Protein AF-A0A6B3GQ22-F1 (afdb_monomer_lite)

Radius of gyration: 15.63 Å; chains: 1; bounding box: 38×33×44 Å

Foldseek 3Di:
DLLLLLVCLVVVHDSQVLCCQLVQDVDRPDDRPLCVQLDDDLVSLVSNCVSSVHDSVVSVQSHNLVCCVVQVVSDPVSPPPPPPVCVVVVVVFWQSPDFADDPVQQCQPVDPSCVRRGHDDDSCRRGPVCNADPVVRD

Secondary structure (DSSP, 8-state):
-HHHHHHHHHTT--HHHHHHHTTSSSSTTSPPPTHHHH---HHHHHHHHHHTT--HHHHHTTSSGGGTTTSGGG-GGG-TTS-THHHH-GGGT--SS-----HHHHHTTTSHHHHHH-PPPPGGGGSTT--S-TTTT-

Sequence (138 aa):
MGLLLRLARHTGSSPAAIAVRMGLADRVGVHVPTGSLLALPRRKLAEAAHVAGLSLPAME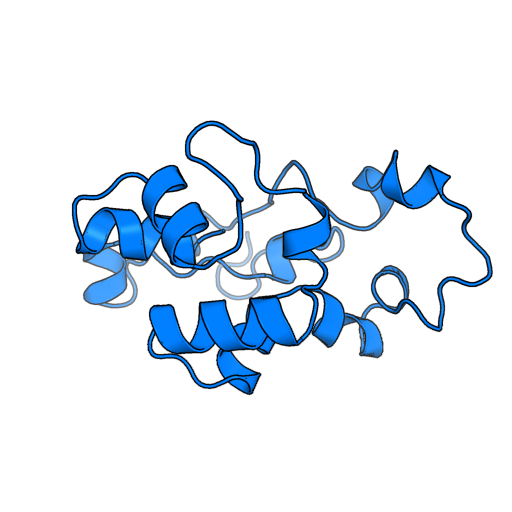NLLLAPLGERYGPLNQQHAPWYGPQLLTHPRRWVHLRSTQFCECCLAGKDNPLGAELGGSWKRHWHLPVVFACVDHRR

Structure (mmCIF, N/CA/C/O backbone):
data_AF-A0A6B3GQ22-F1
#
_entry.id   AF-A0A6B3GQ22-F1
#
loop_
_atom_site.group_PDB
_atom_site.id
_atom_site.type_symbol
_atom_site.label_atom_id
_atom_site.label_alt_id
_atom_site.label_comp_id
_atom_site.label_asym_id
_atom_site.label_entity_id
_atom_site.label_seq_id
_atom_site.pdbx_PDB_ins_code
_atom_site.Cartn_x
_atom_site.Cartn_y
_atom_site.Cartn_z
_atom_site.occupancy
_atom_site.B_iso_or_equiv
_atom_site.auth_seq_id
_atom_site.auth_comp_id
_atom_site.auth_asym_id
_atom_site.auth_atom_id
_atom_site.pdbx_PDB_model_num
ATOM 1 N N . MET A 1 1 ? -0.246 2.316 1.240 1.00 65.69 1 MET A N 1
ATOM 2 C CA . MET A 1 1 ? -0.875 3.561 1.742 1.00 65.69 1 MET A CA 1
ATOM 3 C C . MET A 1 1 ? -1.382 3.44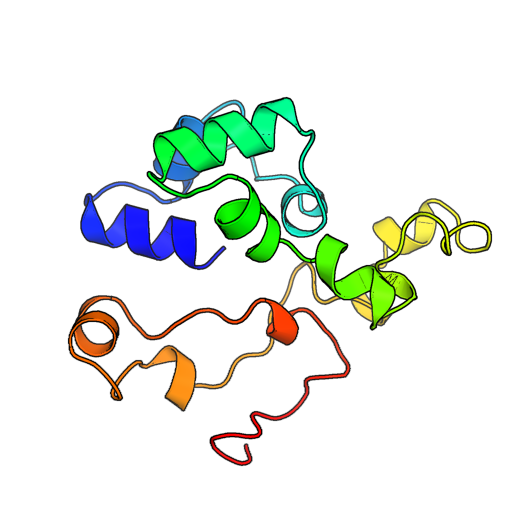5 3.180 1.00 65.69 1 MET A C 1
ATOM 5 O O . MET A 1 1 ? -1.043 4.303 3.981 1.00 65.69 1 MET A O 1
ATOM 9 N N . GLY A 1 2 ? -2.114 2.388 3.557 1.00 82.19 2 GLY A N 1
ATOM 10 C CA . GLY A 1 2 ? -2.660 2.279 4.921 1.00 82.19 2 GLY A CA 1
ATOM 11 C C . GLY A 1 2 ? -1.641 2.268 6.068 1.00 82.19 2 GLY A C 1
ATOM 12 O O . GLY A 1 2 ? -1.918 2.858 7.105 1.00 82.19 2 GLY A O 1
ATOM 13 N N . LEU A 1 3 ? -0.446 1.687 5.883 1.00 84.81 3 LEU A N 1
ATOM 14 C CA . LEU A 1 3 ? 0.620 1.753 6.896 1.00 84.81 3 LEU A CA 1
ATOM 15 C C . LEU A 1 3 ? 1.014 3.205 7.222 1.00 84.81 3 LEU A C 1
ATOM 17 O O . LEU A 1 3 ? 1.090 3.561 8.390 1.00 84.81 3 LEU A O 1
ATOM 21 N N . LEU A 1 4 ? 1.198 4.054 6.202 1.00 86.56 4 LEU A N 1
ATOM 22 C CA . LEU A 1 4 ? 1.560 5.466 6.384 1.00 86.56 4 LEU A CA 1
ATOM 23 C C . LEU A 1 4 ? 0.502 6.227 7.181 1.00 86.56 4 LEU A C 1
ATOM 25 O O . LEU A 1 4 ? 0.846 7.008 8.060 1.00 86.56 4 LEU A O 1
ATOM 29 N N . LEU A 1 5 ? -0.777 5.983 6.885 1.00 85.56 5 LEU A N 1
ATOM 30 C CA . LEU A 1 5 ? -1.892 6.627 7.580 1.00 85.56 5 LEU A CA 1
ATOM 31 C C . LEU A 1 5 ? -1.976 6.184 9.044 1.00 85.56 5 LEU A C 1
ATOM 33 O O . LEU A 1 5 ? -2.167 7.019 9.924 1.00 85.56 5 LEU A O 1
ATOM 37 N N . ARG A 1 6 ? -1.780 4.889 9.314 1.00 87.56 6 ARG A N 1
ATOM 38 C CA . ARG A 1 6 ? -1.779 4.350 10.680 1.00 87.56 6 ARG A CA 1
ATOM 39 C C . ARG A 1 6 ? -0.599 4.852 11.499 1.00 87.56 6 ARG A C 1
ATOM 41 O O . ARG A 1 6 ? -0.801 5.275 12.629 1.00 87.56 6 ARG A O 1
ATOM 48 N N . LEU A 1 7 ? 0.603 4.858 10.924 1.00 88.00 7 LEU A N 1
ATOM 49 C CA . LEU A 1 7 ? 1.785 5.414 11.581 1.00 88.00 7 LEU A CA 1
ATOM 50 C C . LEU A 1 7 ? 1.595 6.904 11.865 1.00 88.00 7 LEU A C 1
ATOM 52 O O . LEU A 1 7 ? 1.799 7.330 12.991 1.00 88.00 7 LEU A O 1
ATOM 56 N N . ALA A 1 8 ? 1.119 7.674 10.886 1.00 88.88 8 ALA A N 1
ATOM 57 C CA . ALA A 1 8 ? 0.814 9.091 11.062 1.00 88.88 8 ALA A CA 1
ATOM 58 C C . ALA A 1 8 ? -0.177 9.332 12.211 1.00 88.88 8 ALA A C 1
ATOM 60 O O . ALA A 1 8 ? 0.068 10.182 13.066 1.00 88.88 8 ALA A O 1
ATOM 61 N N . ARG A 1 9 ? -1.259 8.543 12.267 1.00 87.75 9 ARG A N 1
ATOM 62 C CA . ARG A 1 9 ? -2.250 8.610 13.347 1.00 87.7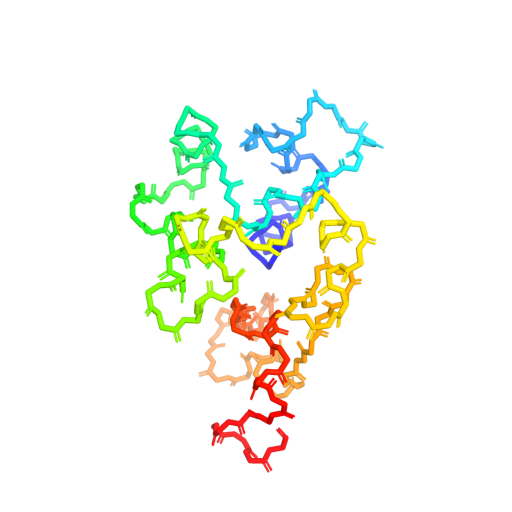5 9 ARG A CA 1
ATOM 63 C C . ARG A 1 9 ? -1.645 8.253 14.703 1.00 87.75 9 ARG A C 1
ATOM 65 O O . ARG A 1 9 ? -1.867 8.985 15.659 1.00 87.75 9 ARG A O 1
ATOM 72 N N . HIS A 1 10 ? -0.884 7.165 14.773 1.00 85.75 10 HIS A N 1
ATOM 73 C CA . HIS A 1 10 ? -0.284 6.676 16.013 1.00 85.75 10 HIS A CA 1
ATOM 74 C C . HIS A 1 10 ? 0.790 7.627 16.563 1.00 85.75 10 HIS A C 1
ATOM 76 O O . HIS A 1 10 ? 0.864 7.842 17.766 1.00 85.75 10 HIS A O 1
ATOM 82 N N . THR A 1 11 ? 1.592 8.250 15.694 1.00 87.88 11 THR A N 1
ATOM 83 C CA . THR A 1 11 ? 2.673 9.164 16.097 1.00 87.88 11 THR A CA 1
ATOM 84 C C . THR A 1 11 ? 2.262 10.641 16.090 1.00 87.88 11 THR A C 1
ATOM 86 O O . THR A 1 11 ? 3.134 11.508 16.167 1.00 87.88 11 THR A O 1
ATOM 89 N N . GLY A 1 12 ? 0.979 10.959 15.871 1.00 88.38 12 GLY A N 1
ATOM 90 C CA . GLY A 1 12 ? 0.489 12.340 15.746 1.00 88.38 12 GLY A CA 1
ATOM 91 C C . GLY A 1 12 ? 1.180 13.169 14.649 1.00 88.38 12 GLY A C 1
ATOM 92 O O . GLY A 1 12 ? 1.271 14.388 14.756 1.00 88.38 12 GLY A O 1
ATOM 93 N N . SER A 1 13 ? 1.728 12.523 13.615 1.00 90.44 13 SER A N 1
ATOM 94 C CA . SER A 1 13 ? 2.472 13.170 12.521 1.00 90.44 13 SER A CA 1
ATOM 95 C C . SER A 1 13 ? 1.635 13.234 11.240 1.00 90.44 13 SER A C 1
ATOM 97 O O . SER A 1 13 ? 0.624 12.552 11.111 1.00 90.44 13 SER A O 1
ATOM 99 N N . SER A 1 14 ? 2.058 14.017 10.243 1.00 90.19 14 SER A N 1
ATOM 100 C CA . SER A 1 14 ? 1.395 13.997 8.933 1.00 90.19 14 SER A CA 1
ATOM 101 C C . SER A 1 14 ? 1.834 12.780 8.098 1.00 90.19 14 SER A C 1
ATOM 103 O O . SER A 1 14 ? 3.006 12.391 8.150 1.00 90.19 14 SER A O 1
ATOM 105 N N . PRO A 1 15 ? 0.954 12.195 7.260 1.00 86.50 15 PRO A N 1
ATOM 106 C CA . PRO A 1 15 ? 1.333 11.099 6.362 1.00 86.50 15 PRO A CA 1
ATOM 107 C C . PRO A 1 15 ? 2.493 11.453 5.425 1.00 86.50 15 PRO A C 1
ATOM 109 O O . PRO A 1 15 ? 3.329 10.602 5.132 1.00 86.50 15 PRO A O 1
ATOM 112 N N . ALA A 1 16 ? 2.579 12.716 4.994 1.00 87.69 16 ALA A N 1
ATOM 113 C CA . ALA A 1 16 ? 3.682 13.207 4.176 1.00 87.69 16 ALA A CA 1
ATOM 114 C C . ALA A 1 16 ? 5.017 13.189 4.940 1.00 87.69 16 ALA A C 1
ATOM 116 O O . ALA A 1 16 ? 6.028 12.769 4.383 1.00 87.69 16 ALA A O 1
ATOM 117 N N . ALA A 1 17 ? 5.025 13.579 6.219 1.00 89.31 17 ALA A N 1
ATOM 118 C CA . ALA A 1 17 ? 6.223 13.508 7.053 1.00 89.31 17 ALA A CA 1
ATOM 119 C C . ALA A 1 17 ? 6.671 12.056 7.282 1.00 89.31 17 ALA A C 1
ATOM 121 O O . ALA A 1 17 ? 7.863 11.764 7.199 1.00 89.31 17 ALA A O 1
ATOM 122 N N . ILE A 1 18 ? 5.728 11.134 7.507 1.00 89.94 18 ILE A N 1
ATOM 123 C CA . ILE A 1 18 ? 6.044 9.702 7.618 1.00 89.94 18 ILE A CA 1
ATOM 124 C C . ILE A 1 18 ? 6.605 9.159 6.299 1.00 89.94 18 ILE A C 1
ATOM 126 O O . ILE A 1 18 ? 7.605 8.448 6.316 1.00 89.94 18 ILE A O 1
ATOM 130 N N . ALA A 1 19 ? 6.024 9.526 5.154 1.00 88.81 19 ALA A N 1
ATOM 131 C CA . ALA A 1 19 ? 6.517 9.088 3.849 1.00 88.81 19 ALA A CA 1
ATOM 132 C C . ALA A 1 19 ? 7.965 9.535 3.587 1.00 88.81 19 ALA A C 1
ATOM 134 O O . ALA A 1 19 ? 8.753 8.751 3.061 1.00 88.81 19 ALA A O 1
ATOM 135 N N . VAL A 1 20 ? 8.326 10.758 3.991 1.00 89.62 20 VAL A N 1
ATOM 136 C CA . VAL A 1 20 ? 9.711 11.254 3.912 1.00 89.62 20 VAL A CA 1
ATOM 137 C C . VAL A 1 20 ? 10.628 10.482 4.854 1.00 89.62 20 VAL A C 1
ATOM 139 O O . VAL A 1 20 ? 11.673 10.010 4.421 1.00 89.62 20 VAL A O 1
ATOM 142 N N . ARG A 1 21 ? 10.224 10.279 6.116 1.00 89.00 21 ARG A N 1
ATOM 143 C CA . ARG A 1 21 ? 11.009 9.493 7.088 1.00 89.00 21 ARG A CA 1
ATOM 144 C C . ARG A 1 21 ? 11.255 8.059 6.620 1.00 89.00 21 ARG A C 1
ATOM 146 O O . ARG A 1 21 ? 12.297 7.502 6.919 1.00 89.00 21 ARG A O 1
ATOM 153 N N . MET A 1 22 ? 10.314 7.476 5.880 1.00 87.69 22 MET A N 1
ATOM 154 C CA . MET A 1 22 ? 10.442 6.139 5.295 1.00 87.69 22 MET A CA 1
ATOM 155 C C . MET A 1 22 ? 11.203 6.116 3.954 1.00 87.69 22 MET A C 1
ATOM 157 O O . MET A 1 22 ? 11.250 5.070 3.312 1.00 87.69 22 MET A O 1
ATOM 161 N N . GLY A 1 23 ? 11.737 7.246 3.475 1.00 86.19 23 GLY A N 1
ATOM 162 C CA . GLY A 1 23 ? 12.464 7.321 2.199 1.00 86.19 23 GLY A CA 1
ATOM 163 C C . GLY A 1 23 ? 11.585 7.155 0.946 1.00 86.19 23 GLY A C 1
ATOM 164 O O . GLY A 1 23 ? 12.088 6.925 -0.160 1.00 86.19 23 GLY A O 1
ATOM 165 N N . LEU A 1 24 ? 10.257 7.263 1.089 1.00 84.25 24 LEU A N 1
ATOM 166 C CA . LEU A 1 24 ? 9.289 7.109 -0.008 1.00 84.25 24 LEU A CA 1
ATOM 167 C C . LEU A 1 24 ? 9.087 8.398 -0.815 1.00 84.25 24 LEU A C 1
ATOM 169 O O . LEU A 1 24 ? 8.644 8.339 -1.964 1.00 84.25 24 LEU A O 1
ATOM 173 N N . ALA A 1 25 ? 9.409 9.546 -0.222 1.00 83.62 25 ALA A N 1
ATOM 174 C CA . ALA A 1 25 ? 9.419 10.857 -0.857 1.00 83.62 25 ALA A CA 1
ATOM 175 C C . ALA A 1 25 ? 10.664 11.628 -0.411 1.00 83.62 25 ALA A C 1
ATOM 177 O O . ALA A 1 25 ? 11.085 11.505 0.735 1.00 83.62 25 ALA A O 1
ATOM 178 N N . ASP A 1 26 ? 11.224 12.450 -1.297 1.00 80.19 26 ASP A N 1
ATOM 179 C CA . ASP A 1 26 ? 12.466 13.174 -0.996 1.00 80.19 26 ASP A CA 1
ATOM 180 C C . ASP A 1 26 ? 12.226 14.393 -0.084 1.00 80.19 26 ASP A C 1
ATOM 182 O O . ASP A 1 26 ? 13.128 14.846 0.613 1.00 80.19 26 ASP A O 1
ATOM 186 N N . ARG A 1 27 ? 11.002 14.942 -0.080 1.00 78.19 27 ARG A N 1
ATOM 187 C CA . ARG A 1 27 ? 10.607 16.088 0.756 1.00 78.19 27 ARG A CA 1
ATOM 188 C C . ARG A 1 27 ? 9.101 16.140 0.994 1.00 78.19 27 ARG A C 1
ATOM 190 O O . ARG A 1 27 ? 8.311 15.611 0.209 1.00 78.19 27 ARG A O 1
ATOM 197 N N . VAL A 1 28 ? 8.703 16.823 2.067 1.00 75.75 28 VAL A N 1
ATOM 198 C CA . VAL A 1 28 ? 7.290 17.045 2.405 1.00 75.75 28 VAL A CA 1
ATOM 199 C C . VAL A 1 28 ? 6.644 17.894 1.306 1.00 75.75 28 VAL A C 1
ATOM 201 O O . VAL A 1 28 ? 7.237 18.859 0.835 1.00 75.75 28 VAL A O 1
ATOM 204 N N . GLY A 1 29 ? 5.442 17.514 0.868 1.00 67.12 29 GLY A N 1
ATOM 205 C CA . GLY A 1 29 ? 4.727 18.183 -0.227 1.00 67.12 29 GLY A CA 1
ATOM 206 C C . GLY A 1 29 ? 5.030 17.630 -1.625 1.00 67.12 29 GLY A C 1
ATOM 207 O O . GLY A 1 29 ? 4.311 17.958 -2.564 1.00 67.12 29 GLY A O 1
ATOM 208 N N . VAL A 1 30 ? 6.023 16.743 -1.778 1.00 70.19 30 VAL A N 1
ATOM 209 C CA . VAL A 1 30 ? 6.195 15.966 -3.017 1.00 70.19 30 VAL A CA 1
ATOM 210 C C . VAL A 1 30 ? 5.290 14.739 -2.983 1.00 70.19 30 VAL A C 1
ATOM 212 O O . VAL A 1 30 ? 5.269 13.978 -2.016 1.00 70.19 30 VAL A O 1
ATOM 215 N N . HIS A 1 31 ? 4.534 14.546 -4.063 1.00 70.75 31 HIS A N 1
ATOM 216 C CA . HIS A 1 31 ? 3.660 13.393 -4.226 1.00 70.75 31 HIS A CA 1
ATOM 217 C C . HIS A 1 31 ? 4.488 12.102 -4.301 1.00 70.75 31 HIS A C 1
ATOM 219 O O . HIS A 1 31 ? 5.393 11.989 -5.128 1.00 70.75 31 HIS A O 1
ATOM 225 N N . VAL A 1 32 ? 4.148 11.101 -3.482 1.00 73.75 32 VAL A N 1
ATOM 226 C CA . VAL A 1 32 ? 4.767 9.768 -3.564 1.00 73.75 32 VAL A CA 1
ATOM 227 C C . VAL A 1 32 ? 4.458 9.180 -4.944 1.00 73.75 32 VAL A C 1
ATOM 229 O O . VAL A 1 32 ? 3.278 9.043 -5.280 1.00 73.75 32 VAL A O 1
ATOM 232 N N . PRO A 1 33 ? 5.460 8.843 -5.773 1.00 73.94 33 PRO A N 1
ATOM 233 C CA . PRO A 1 33 ? 5.209 8.315 -7.106 1.00 73.94 33 PRO A CA 1
ATOM 234 C C . PRO A 1 33 ? 4.287 7.103 -7.045 1.00 73.94 33 PRO A C 1
ATOM 236 O O . PRO A 1 33 ? 4.451 6.215 -6.213 1.00 73.94 33 PRO A O 1
ATOM 239 N N . THR A 1 34 ? 3.312 7.037 -7.944 1.00 71.00 34 THR A N 1
ATOM 240 C CA . THR A 1 34 ? 2.327 5.953 -7.929 1.00 71.00 34 THR A CA 1
ATOM 241 C C . THR A 1 34 ? 2.969 4.572 -8.138 1.00 71.00 34 THR A C 1
ATOM 243 O O . THR A 1 34 ? 2.499 3.578 -7.590 1.00 71.00 34 THR A O 1
ATOM 246 N N . GLY A 1 35 ? 4.099 4.520 -8.856 1.00 73.81 35 GLY A N 1
ATOM 247 C CA . GLY A 1 35 ? 4.923 3.318 -8.999 1.00 73.81 35 GLY A CA 1
ATOM 248 C C . GLY A 1 35 ? 5.483 2.778 -7.677 1.00 73.81 35 GLY A C 1
ATOM 249 O O . GLY A 1 35 ? 5.706 1.578 -7.577 1.00 73.81 35 GLY A O 1
ATOM 250 N N . SER A 1 36 ? 5.613 3.607 -6.637 1.00 79.88 36 SER A N 1
ATOM 251 C CA . SER A 1 36 ? 6.080 3.183 -5.309 1.00 79.88 36 SER A CA 1
ATOM 252 C C . SER A 1 36 ? 5.118 2.222 -4.603 1.00 79.88 36 SER A C 1
ATOM 254 O O . SER A 1 36 ? 5.524 1.518 -3.685 1.00 79.88 36 SER A O 1
ATOM 256 N N . LEU A 1 37 ? 3.843 2.183 -5.009 1.00 81.62 37 LEU A N 1
ATOM 257 C CA . LEU A 1 37 ? 2.882 1.177 -4.543 1.00 81.62 37 LEU A CA 1
ATOM 258 C C . LEU A 1 37 ? 3.111 -0.184 -5.221 1.00 81.62 37 LEU A C 1
ATOM 260 O O . LEU A 1 37 ? 2.850 -1.231 -4.627 1.00 81.62 37 LEU A O 1
ATOM 264 N N . LEU A 1 38 ? 3.582 -0.164 -6.472 1.00 82.75 38 LEU A N 1
ATOM 265 C CA . LEU A 1 38 ? 3.870 -1.365 -7.245 1.00 82.75 38 LEU A CA 1
ATOM 266 C C . LEU A 1 38 ? 5.126 -2.049 -6.713 1.00 82.75 38 LEU A C 1
ATOM 268 O O . LEU A 1 38 ? 5.062 -3.197 -6.284 1.00 82.75 38 LEU A O 1
ATOM 272 N N . ALA A 1 39 ? 6.244 -1.332 -6.742 1.00 84.75 39 ALA A N 1
ATOM 273 C CA . ALA A 1 39 ? 7.554 -1.830 -6.360 1.00 84.75 39 ALA A CA 1
ATOM 274 C C . ALA A 1 39 ? 8.419 -0.680 -5.833 1.00 84.75 39 ALA A C 1
ATOM 276 O O . ALA A 1 39 ? 8.253 0.475 -6.229 1.00 84.75 39 ALA A O 1
ATOM 277 N N . LEU A 1 40 ? 9.383 -1.005 -4.976 1.00 86.62 40 LEU A N 1
ATOM 278 C CA . LEU A 1 40 ? 10.404 -0.070 -4.514 1.00 86.62 40 LEU A CA 1
ATOM 279 C C . LEU A 1 40 ? 11.790 -0.617 -4.862 1.00 86.62 40 LEU A C 1
ATOM 281 O O . LEU A 1 40 ? 12.005 -1.826 -4.763 1.00 86.62 40 LEU A O 1
ATOM 285 N N . PRO A 1 41 ? 12.761 0.248 -5.208 1.00 87.88 41 PRO A N 1
ATOM 286 C CA . PRO A 1 41 ? 14.157 -0.162 -5.263 1.00 87.88 41 PRO A CA 1
ATOM 287 C C . PRO A 1 41 ? 14.579 -0.788 -3.930 1.00 87.88 41 PRO A C 1
ATOM 289 O O . PRO A 1 41 ? 14.245 -0.259 -2.868 1.00 87.88 41 PRO A O 1
ATOM 292 N N . ARG A 1 42 ? 15.361 -1.874 -3.973 1.00 89.38 42 ARG A N 1
ATOM 293 C CA . ARG A 1 42 ? 15.720 -2.674 -2.786 1.00 89.38 42 ARG A CA 1
ATOM 294 C C . ARG A 1 42 ? 16.296 -1.847 -1.632 1.00 89.38 42 ARG A C 1
ATOM 296 O O . ARG A 1 42 ? 15.962 -2.101 -0.481 1.00 89.38 42 ARG A O 1
ATOM 303 N N . ARG A 1 43 ? 17.098 -0.820 -1.940 1.00 90.19 43 ARG A N 1
ATOM 304 C CA . ARG A 1 43 ? 17.626 0.128 -0.945 1.00 90.19 43 ARG A CA 1
ATOM 305 C C . ARG A 1 43 ? 16.509 0.885 -0.213 1.00 90.19 43 ARG A C 1
ATOM 307 O O . ARG A 1 43 ? 16.486 0.872 1.010 1.00 90.19 43 ARG A O 1
ATOM 314 N N . LYS A 1 44 ? 15.570 1.490 -0.955 1.00 89.81 44 LYS A N 1
ATOM 315 C CA . LYS A 1 44 ? 14.426 2.224 -0.380 1.00 89.81 44 LYS A CA 1
ATOM 316 C C . LYS A 1 44 ? 13.495 1.296 0.401 1.00 89.81 44 LYS A C 1
ATOM 318 O O . LYS A 1 44 ? 12.972 1.683 1.435 1.00 89.81 44 LYS A O 1
ATOM 323 N N . LEU A 1 45 ? 13.314 0.062 -0.072 1.00 92.38 45 LEU A N 1
ATOM 324 C CA . LEU A 1 45 ? 12.514 -0.944 0.624 1.00 92.38 45 LEU A CA 1
ATOM 325 C C . LEU A 1 45 ? 13.114 -1.312 1.990 1.00 92.38 45 LEU A C 1
ATOM 327 O O . LEU A 1 45 ? 12.386 -1.374 2.976 1.00 92.38 45 LEU A O 1
ATOM 331 N N . ALA A 1 46 ? 14.431 -1.530 2.050 1.00 92.88 46 ALA A N 1
ATOM 332 C CA . ALA A 1 46 ? 15.135 -1.856 3.289 1.00 92.88 46 ALA A CA 1
ATOM 333 C C . ALA A 1 46 ? 15.113 -0.698 4.296 1.00 92.88 46 ALA A C 1
ATOM 335 O O . ALA A 1 46 ? 14.866 -0.922 5.478 1.00 92.88 46 ALA A O 1
ATOM 336 N N . GLU A 1 47 ? 15.310 0.533 3.824 1.00 91.75 47 GLU A N 1
ATOM 337 C CA . GLU A 1 47 ? 15.207 1.741 4.647 1.00 91.75 47 GLU A CA 1
ATOM 338 C C . GLU A 1 47 ? 13.794 1.913 5.218 1.00 91.75 47 GLU A C 1
ATOM 340 O O . GLU A 1 47 ? 13.625 2.047 6.430 1.00 91.75 47 GLU A O 1
ATOM 345 N N . ALA A 1 48 ? 12.768 1.804 4.370 1.00 91.31 48 ALA A N 1
ATOM 346 C CA . ALA A 1 48 ? 11.378 1.859 4.802 1.00 91.31 48 ALA A CA 1
ATOM 347 C C . ALA A 1 48 ? 11.057 0.768 5.836 1.00 91.31 48 ALA A C 1
ATOM 349 O O . ALA A 1 48 ? 10.383 1.046 6.828 1.00 91.31 48 ALA A O 1
ATOM 350 N N . ALA A 1 49 ? 11.523 -0.466 5.612 1.00 93.56 49 ALA A N 1
ATOM 351 C CA . ALA A 1 49 ? 11.321 -1.589 6.526 1.00 93.56 49 ALA A CA 1
ATOM 352 C C . ALA A 1 49 ? 11.947 -1.312 7.897 1.00 93.56 49 ALA A C 1
ATOM 354 O O . ALA A 1 49 ? 11.270 -1.448 8.915 1.00 93.56 49 ALA A O 1
ATOM 355 N N . HIS A 1 50 ? 13.194 -0.836 7.908 1.00 92.62 50 HIS A N 1
ATOM 356 C CA . HIS A 1 50 ? 13.905 -0.472 9.127 1.00 92.62 50 HIS A CA 1
ATOM 357 C C . HIS A 1 50 ? 13.169 0.617 9.917 1.00 92.62 50 HIS A C 1
ATOM 359 O O . HIS A 1 50 ? 12.893 0.433 11.100 1.00 92.62 50 HIS A O 1
ATOM 365 N N . VAL A 1 51 ? 12.773 1.709 9.254 1.00 90.62 51 VAL A N 1
ATOM 366 C CA . VAL A 1 51 ? 12.055 2.828 9.890 1.00 90.62 51 VAL A CA 1
ATOM 367 C C . VAL A 1 51 ? 10.687 2.400 10.424 1.00 90.62 51 VAL A C 1
ATOM 369 O O . VAL A 1 51 ? 10.263 2.861 11.480 1.00 90.62 51 VAL A O 1
ATOM 372 N N . ALA A 1 52 ? 9.991 1.510 9.716 1.00 88.94 52 ALA A N 1
ATOM 373 C CA . ALA A 1 52 ? 8.699 0.984 10.148 1.00 88.94 52 ALA A CA 1
ATOM 374 C C . ALA A 1 52 ? 8.803 -0.123 11.214 1.00 88.94 52 ALA A C 1
ATOM 376 O O . ALA A 1 52 ? 7.766 -0.601 11.670 1.00 88.94 52 ALA A O 1
ATOM 377 N N . GLY A 1 53 ? 10.012 -0.569 11.576 1.00 91.50 53 GLY A N 1
ATOM 378 C CA . GLY A 1 53 ? 10.207 -1.708 12.477 1.00 91.50 53 GLY A CA 1
ATOM 379 C C . GLY A 1 53 ? 9.697 -3.036 11.903 1.00 91.50 53 GLY A C 1
ATOM 380 O O . GLY A 1 53 ? 9.308 -3.926 12.655 1.00 91.50 53 GLY A O 1
ATOM 381 N N . LEU A 1 54 ? 9.656 -3.172 10.574 1.00 92.94 54 LEU A N 1
ATOM 382 C CA . LEU A 1 54 ? 9.188 -4.367 9.873 1.00 92.94 54 LEU A CA 1
ATOM 383 C C . LEU A 1 54 ? 10.362 -5.148 9.279 1.00 92.94 54 LEU A C 1
ATOM 385 O O . LEU A 1 54 ? 11.388 -4.585 8.900 1.00 92.94 54 LEU A O 1
ATOM 389 N N . SER A 1 55 ? 10.190 -6.462 9.128 1.00 95.38 55 SER A N 1
ATOM 390 C CA . SER A 1 55 ? 11.126 -7.256 8.335 1.00 95.38 55 SER A CA 1
ATOM 391 C C . SER A 1 55 ? 11.038 -6.871 6.855 1.00 95.38 55 SER A C 1
ATOM 393 O O . SER A 1 55 ? 9.989 -6.435 6.368 1.00 95.38 55 SER A O 1
ATOM 395 N N . LEU A 1 56 ? 12.131 -7.069 6.113 1.00 94.31 56 LEU A N 1
ATOM 396 C CA . LEU A 1 56 ? 12.150 -6.800 4.674 1.00 94.31 56 LEU A CA 1
ATOM 397 C C . LEU A 1 56 ? 11.033 -7.558 3.919 1.00 94.31 56 LEU A C 1
ATOM 399 O O . LEU A 1 56 ? 10.306 -6.904 3.170 1.00 94.31 56 LEU A O 1
ATOM 403 N N . PRO A 1 57 ? 10.795 -8.868 4.160 1.00 94.56 57 PRO A N 1
ATOM 404 C CA . PRO A 1 57 ? 9.694 -9.586 3.512 1.00 94.56 57 PRO A CA 1
ATOM 405 C C . PRO A 1 57 ? 8.305 -9.080 3.919 1.00 94.56 57 PRO A C 1
ATOM 407 O O . PRO A 1 57 ? 7.370 -9.122 3.120 1.00 94.56 57 PRO A O 1
ATOM 410 N N . ALA A 1 58 ? 8.133 -8.603 5.157 1.00 93.00 58 ALA A N 1
ATOM 411 C CA . ALA A 1 58 ? 6.865 -8.022 5.590 1.00 93.00 58 ALA A CA 1
ATOM 412 C C . ALA A 1 58 ? 6.584 -6.707 4.852 1.00 93.00 58 ALA A C 1
ATOM 414 O O . ALA A 1 58 ? 5.473 -6.512 4.363 1.00 93.00 58 ALA A O 1
ATOM 415 N N . MET A 1 59 ? 7.595 -5.843 4.712 1.00 93.25 59 MET A N 1
ATOM 416 C CA . MET A 1 59 ? 7.478 -4.597 3.953 1.00 93.25 59 MET A CA 1
ATOM 417 C C . MET A 1 59 ? 7.216 -4.863 2.465 1.00 93.25 59 MET A C 1
ATOM 419 O O . MET A 1 59 ? 6.342 -4.238 1.868 1.00 93.25 59 MET A O 1
ATOM 423 N N . GLU A 1 60 ? 7.916 -5.830 1.874 1.00 92.62 60 GLU A N 1
ATOM 424 C CA . GLU A 1 60 ? 7.688 -6.258 0.491 1.00 92.62 60 GLU A CA 1
ATOM 425 C C . GLU A 1 60 ? 6.245 -6.736 0.274 1.00 92.62 60 GLU A C 1
ATOM 427 O O . GLU A 1 60 ? 5.599 -6.370 -0.708 1.00 92.62 60 GLU A O 1
ATOM 432 N N . ASN A 1 61 ? 5.683 -7.465 1.240 1.00 92.31 61 ASN A N 1
ATOM 433 C CA . ASN A 1 61 ? 4.300 -7.935 1.191 1.00 92.31 61 ASN A CA 1
ATOM 434 C C . ASN A 1 61 ? 3.238 -6.830 1.316 1.00 92.31 61 ASN A C 1
ATOM 436 O O . ASN A 1 61 ? 2.054 -7.108 1.115 1.00 92.31 61 ASN A O 1
ATOM 440 N N . LEU A 1 62 ? 3.624 -5.582 1.587 1.00 90.81 62 LEU A N 1
ATOM 441 C CA . LEU A 1 62 ? 2.722 -4.430 1.499 1.00 90.81 62 LEU A CA 1
ATOM 442 C C . LEU A 1 62 ? 2.618 -3.867 0.072 1.00 90.81 62 LEU A C 1
ATOM 444 O O . LEU A 1 62 ? 1.690 -3.104 -0.209 1.00 90.81 62 LEU A O 1
ATOM 448 N N . LEU A 1 63 ? 3.542 -4.241 -0.818 1.00 90.19 63 LEU A N 1
ATOM 449 C CA . LEU A 1 63 ? 3.574 -3.827 -2.219 1.00 90.19 63 LEU A CA 1
ATOM 450 C C . LEU A 1 63 ? 2.746 -4.765 -3.110 1.00 90.19 63 LEU A C 1
ATOM 452 O O . LEU A 1 63 ? 2.339 -5.861 -2.699 1.00 90.19 63 LEU A O 1
ATOM 456 N N . LEU A 1 64 ? 2.489 -4.321 -4.345 1.00 88.44 64 LEU A N 1
ATOM 457 C CA . LEU A 1 64 ? 1.720 -5.090 -5.329 1.00 88.44 64 LEU A CA 1
ATOM 458 C C . LEU A 1 64 ? 2.578 -6.068 -6.138 1.00 88.44 64 LEU A C 1
ATOM 460 O O . LEU A 1 64 ? 2.051 -7.099 -6.542 1.00 88.44 64 LEU A O 1
ATOM 464 N N . ALA A 1 65 ? 3.869 -5.798 -6.352 1.00 87.31 65 ALA A N 1
ATOM 465 C CA . ALA A 1 65 ? 4.745 -6.653 -7.161 1.00 87.31 65 ALA A CA 1
ATOM 466 C C . ALA A 1 65 ? 4.735 -8.144 -6.758 1.00 87.31 65 ALA A C 1
ATOM 468 O O . ALA A 1 65 ? 4.647 -8.978 -7.658 1.00 87.31 65 ALA A O 1
ATOM 469 N N . PRO A 1 66 ? 4.695 -8.526 -5.462 1.00 90.31 66 PRO A N 1
ATOM 470 C CA . PRO A 1 66 ? 4.606 -9.940 -5.073 1.00 90.31 66 PRO A CA 1
ATOM 471 C C . PRO A 1 66 ? 3.304 -10.643 -5.486 1.00 90.31 66 PRO A C 1
ATOM 473 O O . PRO A 1 66 ? 3.198 -11.863 -5.395 1.00 90.31 66 PRO A O 1
ATOM 476 N N . LEU A 1 67 ? 2.280 -9.898 -5.915 1.00 89.25 67 LEU A N 1
ATOM 477 C CA . LEU A 1 67 ? 1.065 -10.475 -6.492 1.00 89.25 67 LEU A CA 1
ATOM 478 C C . LEU A 1 67 ? 1.248 -10.854 -7.970 1.00 89.25 67 LEU A C 1
ATOM 480 O O . LEU A 1 67 ? 0.374 -11.525 -8.511 1.00 89.25 67 LEU A O 1
ATOM 484 N N . GLY A 1 68 ? 2.364 -10.475 -8.603 1.00 86.38 68 GLY A N 1
ATOM 485 C CA . GLY A 1 68 ? 2.656 -10.706 -10.020 1.00 86.38 68 GLY A CA 1
ATOM 486 C C . GLY A 1 68 ? 2.614 -12.172 -10.451 1.00 86.38 68 GLY A C 1
ATOM 487 O O . GLY A 1 68 ? 2.140 -12.458 -11.545 1.00 86.38 68 GLY A O 1
ATOM 488 N N . GLU A 1 69 ? 3.013 -13.101 -9.579 1.00 84.94 69 GLU A N 1
ATOM 489 C CA . GLU A 1 69 ? 2.932 -14.547 -9.852 1.00 84.94 69 GLU A CA 1
ATOM 490 C C . GLU A 1 69 ? 1.494 -15.021 -10.097 1.00 84.94 69 GLU A C 1
ATOM 492 O O . GLU A 1 69 ? 1.237 -15.861 -10.952 1.00 84.94 69 GLU A O 1
ATOM 497 N N . ARG A 1 70 ? 0.529 -14.455 -9.364 1.00 86.19 70 ARG A N 1
ATOM 498 C CA . ARG A 1 70 ? -0.898 -14.798 -9.500 1.00 86.19 70 ARG A CA 1
ATOM 499 C C . ARG A 1 70 ? -1.645 -13.858 -10.433 1.00 86.19 70 ARG A C 1
ATOM 501 O O . ARG A 1 70 ? -2.701 -14.206 -10.949 1.00 86.19 70 ARG A O 1
ATOM 508 N N . TYR A 1 71 ? -1.121 -12.654 -10.617 1.00 82.88 71 TYR A N 1
ATOM 509 C CA . TYR A 1 71 ? -1.731 -11.606 -11.409 1.00 82.88 71 TYR A CA 1
ATOM 510 C C . TYR A 1 71 ? -0.709 -11.083 -12.415 1.00 82.88 71 TYR A C 1
ATOM 512 O O . TYR A 1 71 ? -0.030 -10.083 -12.176 1.00 82.88 71 TYR A O 1
ATOM 520 N N . GLY A 1 72 ? -0.628 -11.774 -13.556 1.00 78.12 72 GLY A N 1
ATOM 521 C CA . GLY A 1 72 ? 0.332 -11.522 -14.635 1.00 78.12 72 GLY A CA 1
ATOM 522 C C . GLY A 1 72 ? 0.545 -10.047 -15.014 1.00 78.12 72 GLY A C 1
ATOM 523 O O . GLY A 1 72 ? 1.699 -9.671 -15.201 1.00 78.12 72 GLY A O 1
ATOM 524 N N . PRO A 1 73 ? -0.484 -9.169 -15.036 1.00 77.56 73 PRO A N 1
ATOM 525 C CA . PRO A 1 73 ? -0.289 -7.742 -15.320 1.00 77.56 73 PRO A CA 1
ATOM 526 C C . PRO A 1 73 ? 0.612 -6.979 -14.332 1.00 77.56 73 PRO A C 1
ATOM 528 O O . PRO A 1 73 ? 1.067 -5.882 -14.649 1.00 77.56 73 PRO A O 1
ATOM 531 N N . LEU A 1 74 ? 0.856 -7.512 -13.131 1.00 80.06 74 LEU A N 1
ATOM 532 C CA . LEU A 1 74 ? 1.803 -6.950 -12.158 1.00 80.06 74 LEU A CA 1
ATOM 533 C C . LEU A 1 74 ? 3.219 -7.519 -12.309 1.00 80.06 74 LEU A C 1
ATOM 535 O O . LEU A 1 74 ? 4.153 -6.983 -11.709 1.00 80.06 74 LEU A O 1
ATOM 539 N N . ASN A 1 75 ? 3.392 -8.592 -13.081 1.00 79.38 75 ASN A N 1
ATOM 540 C CA . ASN A 1 75 ? 4.690 -9.206 -13.293 1.00 79.38 75 ASN A CA 1
ATOM 541 C C . ASN A 1 75 ? 5.450 -8.465 -14.403 1.00 79.38 75 ASN A C 1
ATOM 543 O O . ASN A 1 75 ? 5.086 -8.509 -15.577 1.00 79.38 75 ASN A O 1
ATOM 547 N N . GLN A 1 76 ? 6.544 -7.808 -14.021 1.00 68.94 76 GLN A N 1
ATOM 548 C CA . GLN A 1 76 ? 7.385 -7.033 -14.934 1.00 68.94 76 GLN A CA 1
ATOM 549 C C . GLN A 1 76 ? 8.110 -7.903 -15.975 1.00 68.94 76 GLN A C 1
ATOM 551 O O . GLN A 1 76 ? 8.438 -7.405 -17.047 1.00 68.94 76 GLN A O 1
ATOM 556 N N . GLN A 1 77 ? 8.324 -9.193 -15.701 1.00 69.31 77 GLN A N 1
ATOM 557 C CA . GLN A 1 77 ? 8.911 -10.143 -16.654 1.00 69.31 77 GLN A CA 1
ATOM 558 C C . GLN A 1 77 ? 7.898 -10.595 -17.714 1.00 69.31 77 GLN A C 1
ATOM 560 O O . GLN A 1 77 ? 8.280 -10.870 -18.846 1.00 69.31 77 GLN A O 1
ATOM 565 N N . HIS A 1 78 ? 6.603 -10.609 -17.373 1.00 63.66 78 HIS A N 1
ATOM 566 C CA . HIS A 1 78 ? 5.491 -10.866 -18.300 1.00 63.66 78 HIS A CA 1
ATOM 567 C C . HIS A 1 78 ? 4.934 -9.584 -18.942 1.00 63.66 78 HIS A C 1
ATOM 569 O O . HIS A 1 78 ? 3.935 -9.628 -19.663 1.00 63.66 78 HIS A O 1
ATOM 575 N N . ALA A 1 79 ? 5.617 -8.449 -18.759 1.00 58.56 79 ALA A N 1
ATOM 576 C CA . ALA A 1 79 ? 5.310 -7.182 -19.409 1.00 58.56 79 ALA A CA 1
ATOM 577 C C . ALA A 1 79 ? 5.999 -6.918 -20.780 1.00 58.56 79 ALA A C 1
ATOM 579 O O . ALA A 1 79 ? 6.046 -5.747 -21.161 1.00 58.56 79 ALA A O 1
ATOM 580 N N . PRO A 1 80 ? 6.512 -7.889 -21.581 1.00 49.56 80 PRO A N 1
ATOM 581 C CA . PRO A 1 80 ? 7.189 -7.552 -22.835 1.00 49.56 80 PRO A CA 1
ATOM 582 C C . PRO A 1 80 ? 6.232 -7.123 -23.968 1.00 49.56 80 PRO A C 1
ATOM 584 O O . PRO A 1 80 ? 6.702 -6.748 -25.034 1.00 49.56 80 PRO A O 1
ATOM 587 N N . TRP A 1 81 ? 4.907 -7.121 -23.753 1.00 45.47 81 TRP A N 1
ATOM 588 C CA . TRP A 1 81 ? 3.897 -6.803 -24.782 1.00 45.47 81 TRP A CA 1
ATOM 589 C C . TRP A 1 81 ? 3.116 -5.499 -24.567 1.00 45.47 81 TRP A C 1
ATOM 591 O O . TRP A 1 81 ? 2.242 -5.167 -25.365 1.00 45.47 81 TRP A O 1
ATOM 601 N N . TYR A 1 82 ? 3.418 -4.731 -23.518 1.00 47.97 82 TYR A N 1
ATOM 602 C CA . TYR A 1 82 ? 2.665 -3.520 -23.191 1.00 47.97 82 TYR A CA 1
ATOM 603 C C . TYR A 1 82 ? 3.633 -2.373 -22.908 1.00 47.97 82 TYR A C 1
ATOM 605 O O . TYR A 1 82 ? 4.243 -2.303 -21.846 1.00 47.97 82 TYR A O 1
ATOM 613 N N . GLY A 1 83 ? 3.804 -1.484 -23.889 1.00 48.91 83 GLY A N 1
ATOM 614 C CA . GLY A 1 83 ? 4.714 -0.343 -23.801 1.00 48.91 83 GLY A CA 1
ATOM 615 C C . GLY A 1 83 ? 4.391 0.642 -22.658 1.00 48.91 83 GLY A C 1
ATOM 616 O O . GLY A 1 83 ? 3.397 0.484 -21.942 1.00 48.91 83 GLY A O 1
ATOM 617 N N . PRO A 1 84 ? 5.184 1.724 -22.513 1.00 48.44 84 PRO A N 1
ATOM 618 C CA . PRO A 1 84 ? 5.083 2.717 -21.427 1.00 48.44 84 PRO A CA 1
ATOM 619 C C . PRO A 1 84 ? 3.688 3.348 -21.228 1.00 48.44 84 PRO A C 1
ATOM 621 O O . PRO A 1 84 ? 3.414 3.957 -20.195 1.00 48.44 84 PRO A O 1
ATOM 624 N N . GLN A 1 85 ? 2.779 3.158 -22.184 1.00 49.53 85 GLN A N 1
ATOM 625 C CA . GLN A 1 85 ? 1.387 3.599 -22.157 1.00 49.53 85 GLN A CA 1
ATOM 626 C C . GLN A 1 85 ? 0.500 2.848 -21.138 1.00 49.53 85 GLN A C 1
ATOM 628 O O . GLN A 1 85 ? -0.508 3.393 -20.688 1.00 49.53 85 GLN A O 1
ATOM 633 N N . LEU A 1 86 ? 0.858 1.636 -20.693 1.00 53.28 86 LEU A N 1
ATOM 634 C CA . LEU A 1 86 ? 0.079 0.953 -19.643 1.00 53.28 86 LEU A CA 1
ATOM 635 C C . LEU A 1 86 ? 0.287 1.601 -18.259 1.00 53.28 86 LEU A C 1
ATOM 637 O O . LEU A 1 86 ? -0.625 1.624 -17.435 1.00 53.28 86 LEU A O 1
ATOM 641 N N . LEU A 1 87 ? 1.461 2.202 -18.027 1.00 49.47 87 LEU A N 1
ATOM 642 C CA . LEU A 1 87 ? 1.753 2.994 -16.825 1.00 49.47 87 LEU A CA 1
ATOM 643 C C . LEU A 1 87 ? 1.107 4.387 -16.869 1.00 49.47 87 LEU A C 1
ATOM 645 O O . LEU A 1 87 ? 0.870 4.982 -15.815 1.00 49.47 87 LEU A O 1
ATOM 649 N N . THR A 1 88 ? 0.777 4.899 -18.062 1.00 49.88 88 THR A N 1
ATOM 650 C CA . THR A 1 88 ? -0.006 6.137 -18.216 1.00 49.88 88 THR A CA 1
ATOM 651 C C . THR A 1 88 ? -1.515 5.885 -18.127 1.00 49.88 88 THR A C 1
ATOM 653 O O . THR A 1 88 ? -2.245 6.773 -17.681 1.00 49.88 88 THR A O 1
ATOM 656 N N . HIS A 1 89 ? -1.984 4.665 -18.431 1.00 51.94 89 HIS A N 1
ATOM 657 C CA . HIS A 1 89 ? -3.377 4.222 -18.263 1.00 51.94 89 HIS A CA 1
ATOM 658 C C . HIS A 1 89 ? -3.545 2.976 -17.357 1.00 51.94 89 HIS A C 1
ATOM 660 O O . HIS A 1 89 ? -4.222 2.012 -17.727 1.00 51.94 89 HIS A O 1
ATOM 666 N N . PRO A 1 90 ? -3.037 2.999 -16.107 1.00 53.75 90 PRO A N 1
ATOM 667 C CA . PRO A 1 90 ? -3.090 1.849 -15.195 1.00 53.75 90 PRO A CA 1
ATOM 668 C C . PRO A 1 90 ? -4.523 1.429 -14.840 1.00 53.75 90 PRO A C 1
ATOM 670 O O . PRO A 1 90 ? -4.754 0.302 -14.408 1.00 53.75 90 PRO A O 1
ATOM 673 N N . ARG A 1 91 ? -5.502 2.314 -15.095 1.00 50.44 91 ARG A N 1
ATOM 674 C CA . ARG A 1 91 ? -6.929 2.152 -14.787 1.00 50.44 91 ARG A CA 1
ATOM 675 C C . ARG A 1 91 ? -7.549 0.833 -15.268 1.00 50.44 91 ARG A C 1
ATOM 677 O O . ARG A 1 91 ? -8.560 0.454 -14.693 1.00 50.44 91 ARG A O 1
ATOM 684 N N . ARG A 1 92 ? -6.993 0.151 -16.282 1.00 60.09 92 ARG A N 1
ATOM 685 C CA . ARG A 1 92 ? -7.559 -1.118 -16.783 1.00 60.09 92 ARG A CA 1
ATOM 686 C C . ARG A 1 92 ? -7.170 -2.350 -15.965 1.00 60.09 92 ARG A C 1
ATOM 688 O O . ARG A 1 92 ? -7.953 -3.286 -15.918 1.00 60.09 92 ARG A O 1
ATOM 695 N N . TRP A 1 93 ? -6.008 -2.349 -15.312 1.00 72.62 93 TRP A N 1
ATOM 696 C CA . TRP A 1 93 ? -5.470 -3.566 -14.686 1.00 72.62 93 TRP A CA 1
ATOM 697 C C . TRP A 1 93 ? -5.064 -3.389 -13.228 1.00 72.62 93 TRP A C 1
ATOM 699 O O . TRP A 1 93 ? -4.980 -4.383 -12.513 1.00 72.62 93 TRP A O 1
ATOM 709 N N . VAL A 1 94 ? -4.827 -2.157 -12.769 1.00 76.50 94 VAL A N 1
ATOM 710 C CA . VAL A 1 94 ? -4.487 -1.855 -11.375 1.00 76.50 94 VAL A CA 1
ATOM 711 C C . VAL A 1 94 ? -5.045 -0.481 -11.001 1.00 76.50 94 VAL A C 1
ATOM 713 O O . VAL A 1 94 ? -4.718 0.546 -11.601 1.00 76.50 94 VAL A O 1
ATOM 716 N N . HIS A 1 95 ? -5.859 -0.426 -9.955 1.00 75.31 95 HIS A N 1
ATOM 717 C CA . HIS A 1 95 ? -6.331 0.821 -9.374 1.00 75.31 95 HIS A CA 1
ATOM 718 C C . HIS A 1 95 ? -5.205 1.485 -8.583 1.00 75.31 95 HIS A C 1
ATOM 720 O O . HIS A 1 95 ? -5.008 1.272 -7.394 1.00 75.31 95 HIS A O 1
ATOM 726 N N . LEU A 1 96 ? -4.421 2.286 -9.293 1.00 72.31 96 LEU A N 1
ATOM 727 C CA . LEU A 1 96 ? -3.274 2.998 -8.746 1.00 72.31 96 LEU A CA 1
ATOM 728 C C . LEU A 1 96 ? -3.633 4.390 -8.188 1.00 72.31 96 LEU A C 1
ATOM 730 O O . LEU A 1 96 ? -2.914 4.931 -7.353 1.00 72.31 96 LEU A O 1
ATOM 734 N N . ARG A 1 97 ? -4.742 4.977 -8.660 1.00 68.75 97 ARG A N 1
ATOM 735 C CA . ARG A 1 97 ? -5.233 6.316 -8.258 1.00 68.75 97 ARG A CA 1
ATOM 736 C C . ARG A 1 97 ? -6.587 6.299 -7.548 1.00 68.75 97 ARG A C 1
ATOM 738 O O . ARG A 1 97 ? -7.024 7.318 -7.033 1.00 68.75 97 ARG A O 1
ATOM 745 N N . SER A 1 98 ? -7.245 5.153 -7.547 1.00 72.44 98 SER A N 1
ATOM 746 C CA . SER A 1 98 ? -8.420 4.854 -6.742 1.00 72.44 98 SER A CA 1
ATOM 747 C C . SER A 1 98 ? -8.135 3.558 -6.001 1.00 72.44 98 SER A C 1
ATOM 749 O O . SER A 1 98 ? -7.210 2.831 -6.352 1.00 72.44 98 SER A O 1
ATOM 751 N N . THR A 1 99 ? -8.892 3.278 -4.953 1.00 75.88 99 THR A N 1
ATOM 752 C CA . THR A 1 99 ? -8.835 1.976 -4.293 1.00 75.88 99 THR A CA 1
ATOM 753 C C . THR A 1 99 ? -10.266 1.575 -4.038 1.00 75.88 99 THR A C 1
ATOM 755 O O . THR A 1 99 ? -11.059 2.407 -3.597 1.00 75.88 99 THR A O 1
ATOM 758 N N . GLN A 1 100 ? -10.606 0.334 -4.354 1.00 85.06 100 GLN A N 1
ATOM 759 C CA . GLN A 1 100 ? -11.858 -0.224 -3.869 1.00 85.06 100 GLN A CA 1
ATOM 760 C C . GLN A 1 100 ? -11.694 -0.481 -2.365 1.00 85.06 100 GLN A C 1
ATOM 762 O O . GLN A 1 100 ? -10.577 -0.470 -1.856 1.00 85.06 100 GLN A O 1
ATOM 767 N N . PHE A 1 101 ? -12.754 -0.638 -1.592 1.00 87.56 101 PHE A N 1
ATOM 768 C CA . PHE A 1 101 ? -12.593 -1.055 -0.200 1.00 87.56 101 PHE A CA 1
ATOM 769 C C . PHE A 1 101 ? -13.902 -1.592 0.338 1.00 87.56 101 PHE A C 1
ATOM 771 O O . PHE A 1 101 ? -14.980 -1.216 -0.106 1.00 87.56 101 PHE A O 1
ATOM 778 N N . CYS A 1 102 ? -13.787 -2.458 1.338 1.00 90.12 102 CYS A N 1
ATOM 779 C CA . CYS A 1 102 ? -14.927 -2.843 2.146 1.00 90.12 102 CYS A CA 1
ATOM 780 C C . CYS A 1 102 ? -14.996 -1.931 3.360 1.00 90.12 102 CYS A C 1
ATOM 782 O O . CYS A 1 102 ? -14.060 -1.897 4.162 1.00 90.12 102 CYS A O 1
ATOM 784 N N . GLU A 1 103 ? -16.113 -1.235 3.513 1.00 89.00 103 GLU A N 1
ATOM 785 C CA . GLU A 1 103 ? -16.373 -0.337 4.638 1.00 89.00 103 GLU A CA 1
ATOM 786 C C . GLU A 1 103 ? -16.295 -1.071 5.981 1.00 89.00 103 GLU A C 1
ATOM 788 O O . GLU A 1 103 ? -15.696 -0.568 6.928 1.00 89.00 103 GLU A O 1
ATOM 793 N N . CYS A 1 104 ? -16.820 -2.299 6.052 1.00 89.50 104 CYS A N 1
ATOM 794 C CA . CYS A 1 104 ? -16.776 -3.118 7.263 1.00 89.50 104 CYS A CA 1
ATOM 795 C C . CYS A 1 104 ? -15.336 -3.495 7.639 1.00 89.50 104 CYS A C 1
ATOM 797 O O . CYS A 1 104 ? -14.935 -3.318 8.789 1.00 89.50 104 CYS A O 1
ATOM 799 N N . CYS A 1 105 ? -14.530 -3.942 6.666 1.00 89.69 105 CYS A N 1
ATOM 800 C CA . CYS A 1 105 ? -13.110 -4.209 6.905 1.00 89.69 105 CYS A CA 1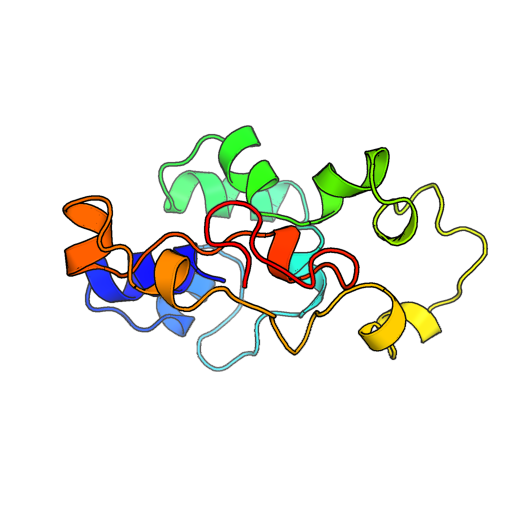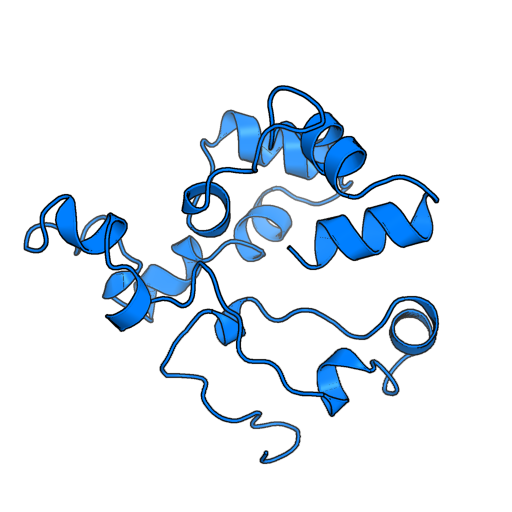
ATOM 801 C C . CYS A 1 105 ? -12.352 -2.940 7.291 1.00 89.69 105 CYS A C 1
ATOM 803 O O . CYS A 1 105 ? -11.480 -3.002 8.147 1.00 89.69 105 CYS A O 1
ATOM 805 N N . LEU A 1 106 ? -12.646 -1.805 6.653 1.00 87.81 106 LEU A N 1
ATOM 806 C CA . LEU A 1 106 ? -11.946 -0.550 6.909 1.00 87.81 106 LEU A CA 1
ATOM 807 C C . LEU A 1 106 ? -12.341 0.069 8.257 1.00 87.81 106 LEU A C 1
ATOM 809 O O . LEU A 1 106 ? -11.523 0.744 8.874 1.00 87.81 106 LEU A O 1
ATOM 813 N N . ALA A 1 107 ? -13.549 -0.201 8.750 1.00 88.19 107 ALA A N 1
ATOM 814 C CA . ALA A 1 107 ? -13.982 0.222 10.077 1.00 88.19 107 ALA A CA 1
ATOM 815 C C . ALA A 1 107 ? -13.214 -0.487 11.208 1.00 88.19 107 ALA A C 1
ATOM 817 O O . ALA A 1 107 ? -13.110 0.071 12.292 1.00 88.19 107 ALA A O 1
ATOM 818 N N . GLY A 1 108 ? -12.671 -1.690 10.970 1.00 86.94 108 GLY A N 1
ATOM 819 C CA . GLY A 1 108 ? -11.784 -2.376 11.922 1.00 86.94 108 GLY A CA 1
ATOM 820 C C . GLY A 1 108 ? -12.435 -2.795 13.237 1.00 86.94 108 GLY A C 1
ATOM 821 O O . GLY A 1 108 ? -11.748 -2.921 14.243 1.00 86.94 108 GLY A O 1
ATOM 822 N N . LYS A 1 109 ? -13.757 -3.001 13.250 1.00 84.62 109 LYS A N 1
ATOM 823 C CA . LYS A 1 109 ? -14.526 -3.340 14.463 1.00 84.62 109 LYS A CA 1
ATOM 824 C C . LYS A 1 109 ? -14.271 -4.758 14.994 1.00 84.62 109 LYS A C 1
ATOM 826 O O . LYS A 1 109 ? -14.848 -5.142 16.004 1.00 84.62 109 LYS A O 1
ATOM 831 N N . ASP A 1 110 ? -13.449 -5.534 14.303 1.00 81.62 110 ASP A N 1
ATOM 832 C CA . ASP A 1 110 ? -13.100 -6.918 14.614 1.00 81.62 110 ASP A CA 1
ATOM 833 C C . ASP A 1 110 ? -11.974 -7.044 15.653 1.00 81.62 110 ASP A C 1
ATOM 835 O O . ASP A 1 110 ? -11.791 -8.119 16.220 1.00 81.62 110 ASP A O 1
ATOM 839 N N . ASN A 1 111 ? -11.217 -5.974 15.927 1.00 83.81 111 ASN A N 1
ATOM 840 C CA . ASN A 1 111 ? -10.135 -5.994 16.913 1.00 83.81 111 ASN A CA 1
ATOM 841 C C . ASN A 1 111 ? -9.897 -4.616 17.574 1.00 83.81 111 ASN A C 1
ATOM 843 O O . ASN A 1 111 ? -10.193 -3.592 16.955 1.00 83.81 111 ASN A O 1
ATOM 847 N N . PRO A 1 112 ? -9.315 -4.554 18.793 1.00 85.62 112 PRO A N 1
ATOM 848 C CA . PRO A 1 112 ? -9.121 -3.291 19.519 1.00 85.62 112 PRO A CA 1
ATOM 849 C C . PRO A 1 112 ? -8.274 -2.258 18.764 1.00 85.62 112 PRO A C 1
ATOM 851 O O . PRO A 1 112 ? -8.640 -1.088 18.695 1.00 85.62 112 PRO A O 1
ATOM 854 N N . LEU A 1 113 ? -7.180 -2.696 18.131 1.00 81.69 113 LEU A N 1
ATOM 855 C CA . LEU A 1 113 ? -6.305 -1.814 17.352 1.00 81.69 113 LEU A CA 1
ATOM 856 C C . LEU A 1 113 ? -7.036 -1.240 16.126 1.00 81.69 113 LEU A C 1
ATOM 858 O O . LEU A 1 113 ? -6.842 -0.085 15.753 1.00 81.69 113 LEU A O 1
ATOM 862 N N . GLY A 1 114 ? -7.880 -2.052 15.492 1.00 83.75 114 GLY A N 1
ATOM 863 C CA . GLY A 1 114 ? -8.738 -1.651 14.385 1.00 83.75 114 GLY A CA 1
ATOM 864 C C . GLY A 1 114 ? -9.818 -0.659 14.809 1.00 83.75 114 GLY A C 1
ATOM 865 O O . GLY A 1 114 ? -10.088 0.275 14.061 1.00 83.75 114 GLY A O 1
ATOM 866 N N . ALA A 1 115 ? -10.381 -0.804 16.008 1.00 85.31 115 ALA A N 1
ATOM 867 C CA . ALA A 1 115 ? -11.354 0.144 16.541 1.00 85.31 115 ALA A CA 1
ATOM 868 C C . ALA A 1 115 ? -10.731 1.527 16.807 1.00 85.31 115 ALA A C 1
ATOM 870 O O . ALA A 1 115 ? -11.391 2.546 16.612 1.00 85.31 115 ALA A O 1
ATOM 871 N N . GLU A 1 116 ? -9.457 1.570 17.205 1.00 84.44 116 GLU A N 1
ATOM 872 C CA . GLU A 1 116 ? -8.732 2.816 17.483 1.00 84.44 116 GLU A CA 1
ATOM 873 C C . GLU A 1 116 ? -8.172 3.488 16.214 1.00 84.44 116 GLU A C 1
ATOM 875 O O . GLU A 1 116 ? -8.279 4.706 16.040 1.00 84.44 116 GLU A O 1
ATOM 880 N N . LEU A 1 117 ? -7.564 2.704 15.317 1.00 82.25 117 LEU A N 1
ATOM 881 C CA . LEU A 1 117 ? -6.799 3.208 14.165 1.00 82.25 117 LEU A CA 1
ATOM 882 C C . LEU A 1 117 ? -7.474 2.958 12.806 1.00 82.25 117 LEU A C 1
ATOM 884 O O . LEU A 1 117 ? -6.902 3.291 11.763 1.00 82.25 117 LEU A O 1
ATOM 888 N N . GLY A 1 118 ? -8.667 2.364 12.797 1.00 84.25 118 GLY A N 1
ATOM 889 C CA . GLY A 1 118 ? -9.316 1.830 11.602 1.00 84.25 118 GLY A CA 1
ATOM 890 C C . GLY A 1 118 ? -8.746 0.467 11.202 1.00 84.25 118 GLY A C 1
ATOM 891 O O . GLY A 1 118 ? -7.609 0.111 11.521 1.00 84.25 118 GLY A O 1
ATOM 892 N N . GLY A 1 119 ? -9.525 -0.320 10.469 1.00 86.56 119 GLY A N 1
ATOM 893 C CA . GLY A 1 119 ? -9.164 -1.664 10.025 1.00 86.56 119 GLY A CA 1
ATOM 894 C C . GLY A 1 119 ? -8.097 -1.702 8.930 1.00 86.56 119 GLY A C 1
ATOM 895 O O . GLY A 1 119 ? -7.570 -0.674 8.490 1.00 86.56 119 GLY A O 1
ATOM 896 N N . SER A 1 120 ? -7.645 -2.911 8.587 1.00 82.69 120 SER A N 1
ATOM 897 C CA . SER A 1 120 ? -6.446 -3.076 7.761 1.00 82.69 120 SER A CA 1
ATOM 898 C C . SER A 1 120 ? -6.734 -2.740 6.300 1.00 82.69 120 SER A C 1
ATOM 900 O O . SER A 1 120 ? -7.677 -3.234 5.687 1.00 82.69 120 SER A O 1
ATOM 902 N N . TRP A 1 121 ? -5.885 -1.895 5.718 1.00 86.69 121 TRP A N 1
ATOM 903 C CA . TRP A 1 121 ? -5.891 -1.674 4.275 1.00 86.69 121 TRP A CA 1
ATOM 904 C C . TRP A 1 121 ? -5.343 -2.908 3.568 1.00 86.69 121 TRP A C 1
ATOM 906 O O . TRP A 1 121 ? -4.193 -3.295 3.790 1.00 86.69 121 TRP A O 1
ATOM 916 N N . LYS A 1 122 ? -6.142 -3.498 2.678 1.00 88.81 122 LYS A N 1
ATOM 917 C CA . LYS A 1 122 ? -5.746 -4.692 1.927 1.00 88.81 122 LYS A CA 1
ATOM 918 C C . LYS A 1 122 ? -5.153 -4.284 0.577 1.00 88.81 122 LYS A C 1
ATOM 920 O O . LYS A 1 122 ? -5.816 -3.630 -0.219 1.00 88.81 122 LYS A O 1
ATOM 925 N N . ARG A 1 123 ? -3.929 -4.729 0.268 1.00 89.38 123 ARG A N 1
ATOM 926 C CA . ARG A 1 123 ? -3.271 -4.450 -1.029 1.00 89.38 123 ARG A CA 1
ATOM 927 C C . ARG A 1 123 ? -4.085 -4.924 -2.242 1.00 89.38 123 ARG A C 1
ATOM 929 O O . ARG A 1 123 ? -4.049 -4.300 -3.294 1.00 89.38 123 ARG A O 1
ATOM 936 N N . HIS A 1 124 ? -4.860 -5.996 -2.075 1.00 89.31 124 HIS A N 1
ATOM 937 C CA . HIS A 1 124 ? -5.683 -6.595 -3.129 1.00 89.31 124 HIS A CA 1
ATOM 938 C C . HIS A 1 124 ? -6.792 -5.659 -3.621 1.00 89.31 124 HIS A C 1
ATOM 940 O O . HIS A 1 124 ? -7.264 -5.817 -4.736 1.00 89.31 124 HIS A O 1
ATOM 946 N N . TRP A 1 125 ? -7.173 -4.656 -2.830 1.00 89.06 125 TRP A N 1
ATOM 947 C CA . TRP A 1 125 ? -8.157 -3.652 -3.223 1.00 89.06 125 TRP A CA 1
ATOM 948 C C . TRP A 1 125 ? -7.696 -2.709 -4.347 1.00 89.06 125 TRP A C 1
ATOM 950 O O . TRP A 1 125 ? -8.485 -1.938 -4.897 1.00 89.06 125 TRP A O 1
ATOM 960 N N . HIS A 1 126 ? -6.412 -2.770 -4.703 1.00 86.81 126 HIS A N 1
ATOM 961 C CA . HIS A 1 126 ? -5.883 -2.137 -5.904 1.00 86.81 126 HIS A CA 1
ATOM 962 C C . HIS A 1 126 ? -6.061 -3.009 -7.158 1.00 86.81 126 HIS A C 1
ATOM 964 O O . HIS A 1 126 ? -5.713 -2.567 -8.250 1.00 86.81 126 HIS A O 1
ATOM 970 N N . LEU A 1 127 ? -6.582 -4.234 -7.044 1.00 86.75 127 LEU A N 1
ATOM 971 C CA . LEU A 1 127 ? -6.801 -5.126 -8.182 1.00 86.75 127 LEU A CA 1
ATOM 972 C C . LEU A 1 127 ? -8.260 -5.041 -8.657 1.00 86.75 127 LEU A C 1
ATOM 974 O O . LEU A 1 127 ? -9.157 -5.260 -7.846 1.00 86.75 127 LEU A O 1
ATOM 978 N N . PRO A 1 128 ? -8.523 -4.817 -9.957 1.00 81.31 128 PRO A N 1
ATOM 979 C CA . PRO A 1 128 ? -9.883 -4.773 -10.502 1.00 81.31 128 PRO A CA 1
ATOM 980 C C . PRO A 1 128 ? -10.682 -6.065 -10.301 1.00 81.31 128 PRO A C 1
ATOM 982 O O . PRO A 1 128 ? -11.902 -6.027 -10.210 1.00 81.31 128 PRO A O 1
ATOM 985 N N . VAL A 1 129 ? -9.996 -7.211 -10.216 1.00 82.12 129 VAL A N 1
ATOM 986 C CA . VAL A 1 129 ? -10.628 -8.520 -9.977 1.00 82.12 129 VAL A CA 1
ATOM 987 C C . VAL A 1 129 ? -11.219 -8.645 -8.566 1.00 82.12 129 VAL A C 1
ATOM 989 O O . VAL A 1 129 ? -12.067 -9.498 -8.327 1.00 82.12 129 VAL A O 1
ATOM 992 N N . VAL A 1 130 ? -10.804 -7.793 -7.625 1.00 82.56 130 VAL A N 1
ATOM 993 C CA . VAL A 1 130 ? -11.313 -7.787 -6.248 1.00 82.56 130 VAL A CA 1
ATOM 994 C C . VAL A 1 130 ? -12.400 -6.726 -6.133 1.00 82.56 130 VAL A C 1
ATOM 996 O O . VAL A 1 130 ? -12.171 -5.666 -5.564 1.00 82.56 130 VAL A O 1
ATOM 999 N N . PHE A 1 131 ? -13.571 -7.031 -6.690 1.00 79.50 131 PHE A N 1
ATOM 1000 C CA . PHE A 1 131 ? -14.743 -6.144 -6.707 1.00 79.50 131 PHE A CA 1
ATOM 1001 C C . PHE A 1 131 ? -15.739 -6.382 -5.571 1.00 79.50 131 PHE A C 1
ATOM 1003 O O . PHE A 1 131 ? -16.682 -5.615 -5.418 1.00 79.50 131 PHE A O 1
ATOM 1010 N N . ALA A 1 132 ? -15.525 -7.428 -4.774 1.00 85.88 132 ALA A N 1
ATOM 1011 C CA . ALA A 1 132 ? -16.311 -7.721 -3.588 1.00 85.88 132 ALA A CA 1
ATOM 1012 C C . ALA A 1 132 ? -15.408 -8.242 -2.465 1.00 85.88 132 ALA A C 1
ATOM 1014 O O . ALA A 1 132 ? -14.389 -8.908 -2.683 1.00 85.88 132 ALA A O 1
ATOM 1015 N N . CYS A 1 133 ? -15.794 -7.952 -1.234 1.00 88.19 133 CYS A N 1
ATOM 1016 C CA . CYS A 1 133 ? -15.211 -8.515 -0.036 1.00 88.19 133 CYS A CA 1
ATOM 1017 C C . CYS A 1 133 ? -15.796 -9.897 0.228 1.00 88.19 133 CYS A C 1
ATOM 1019 O O . CYS A 1 133 ? -16.972 -10.019 0.548 1.00 88.19 133 CYS A O 1
ATOM 1021 N N . VAL A 1 134 ? -14.964 -10.934 0.169 1.00 87.25 134 VAL A N 1
ATOM 1022 C CA . VAL A 1 134 ? -15.388 -12.310 0.478 1.00 87.25 134 VAL A CA 1
ATOM 1023 C C . VAL A 1 134 ? -15.829 -12.487 1.935 1.00 87.25 134 VAL A C 1
ATOM 1025 O O . VAL A 1 134 ? -16.762 -13.238 2.193 1.00 87.25 134 VAL A O 1
ATOM 1028 N N . ASP A 1 135 ? -15.226 -11.739 2.864 1.00 88.62 135 ASP A N 1
ATOM 1029 C CA . ASP A 1 135 ? -15.540 -11.826 4.297 1.00 88.62 135 ASP A CA 1
ATOM 1030 C C . ASP A 1 135 ? -16.946 -11.276 4.605 1.00 88.62 135 ASP A C 1
ATOM 1032 O O . ASP A 1 135 ? -17.686 -11.843 5.404 1.00 88.62 135 ASP A O 1
ATOM 1036 N N . HIS A 1 136 ? -17.339 -10.180 3.942 1.00 89.56 136 HIS A N 1
ATOM 1037 C CA . HIS A 1 136 ? -18.604 -9.476 4.197 1.00 89.56 136 HIS A CA 1
ATOM 1038 C C . HIS A 1 136 ? -19.653 -9.663 3.095 1.00 89.56 136 HIS A C 1
ATOM 1040 O O . HIS A 1 136 ? -20.790 -9.225 3.267 1.00 89.56 136 HIS A O 1
ATOM 1046 N N . ARG A 1 137 ? -19.281 -10.315 1.986 1.00 85.19 137 ARG A N 1
ATOM 1047 C CA . ARG A 1 137 ? -20.102 -10.565 0.790 1.00 85.19 137 ARG A CA 1
ATOM 1048 C C . ARG A 1 137 ? -20.766 -9.291 0.246 1.00 85.19 137 ARG A C 1
ATOM 1050 O O . ARG A 1 137 ? -21.970 -9.271 0.002 1.00 85.19 137 ARG A O 1
ATOM 1057 N N . ARG A 1 138 ? -19.969 -8.227 0.107 1.00 73.94 138 ARG A N 1
ATOM 1058 C CA . ARG A 1 138 ? -20.362 -6.886 -0.365 1.00 73.94 138 ARG A CA 1
ATOM 1059 C C . ARG A 1 138 ? -19.325 -6.315 -1.307 1.00 73.94 138 ARG A C 1
ATOM 1061 O O . ARG A 1 138 ? -18.13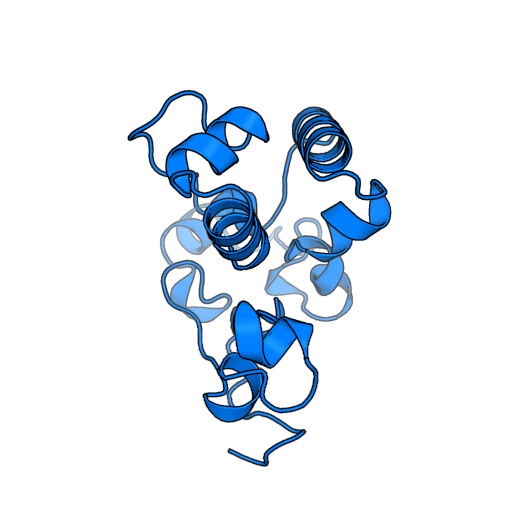4 -6.611 -1.065 1.00 73.94 138 ARG A O 1
#

pLDDT: mean 81.23, std 12.08, range [45.47, 95.38]